Protein AF-Q02820-F1 (afdb_monomer_lite)

Organism: Saccharomyces cerevisiae (strain ATCC 204508 / S288c) (NCBI:txid559292)

Secondary structure (DSSP, 8-state):
--PPPPPSS-TTHHHHHHHHHHHHHHHHHHHHTTPPTT-SHHHHHHHHHHHT-

Structure (mmCIF, N/CA/C/O backbone):
data_AF-Q02820-F1
#
_entry.id   AF-Q02820-F1
#
loop_
_atom_site.group_PDB
_atom_site.id
_atom_site.type_symbol
_atom_site.label_atom_id
_atom_site.label_alt_id
_atom_site.label_comp_id
_atom_site.label_asym_id
_atom_site.label_entity_id
_atom_site.label_seq_id
_atom_site.pdbx_PDB_ins_code
_atom_site.Cartn_x
_atom_site.Cartn_y
_atom_site.Cartn_z
_atom_site.occupancy
_atom_site.B_iso_or_equiv
_atom_site.auth_seq_id
_atom_site.auth_comp_id
_atom_site.auth_asym_id
_atom_site.auth_atom_id
_atom_site.pdbx_PDB_model_num
ATOM 1 N N . MET A 1 1 ? 32.586 4.227 -12.599 1.00 53.34 1 MET A N 1
ATOM 2 C CA . MET A 1 1 ? 31.377 5.059 -12.785 1.00 53.34 1 MET A CA 1
ATOM 3 C C . MET A 1 1 ? 30.164 4.173 -12.562 1.00 53.34 1 MET A C 1
ATOM 5 O O . MET A 1 1 ? 30.039 3.176 -13.258 1.00 53.34 1 MET A O 1
ATOM 9 N N . VAL A 1 2 ? 29.352 4.443 -11.538 1.00 72.88 2 VAL A N 1
ATOM 10 C CA . VAL A 1 2 ? 28.127 3.663 -11.293 1.00 72.88 2 VAL A CA 1
ATOM 11 C C . VAL A 1 2 ? 27.140 4.031 -12.395 1.00 72.88 2 VAL A C 1
ATOM 13 O O . VAL A 1 2 ? 26.771 5.197 -12.520 1.00 72.88 2 VAL A O 1
ATOM 16 N N . GLN A 1 3 ? 26.777 3.068 -13.242 1.00 77.00 3 GLN A N 1
ATOM 17 C CA . GLN A 1 3 ? 25.724 3.272 -14.229 1.00 77.00 3 GLN A CA 1
ATOM 18 C C . GLN A 1 3 ? 24.405 3.383 -13.466 1.00 77.00 3 GLN A C 1
ATOM 20 O O . GLN A 1 3 ? 23.999 2.440 -12.789 1.00 77.00 3 GLN A O 1
ATOM 25 N N . TYR A 1 4 ? 23.753 4.541 -13.541 1.00 75.12 4 TYR A N 1
ATOM 26 C CA . TYR A 1 4 ? 22.379 4.650 -13.072 1.00 75.12 4 TYR A CA 1
ATOM 27 C C . TYR A 1 4 ? 21.527 3.735 -13.944 1.00 75.12 4 TYR A C 1
ATOM 29 O O . TYR A 1 4 ? 21.555 3.855 -15.171 1.00 75.12 4 TYR A O 1
ATOM 37 N N . ALA A 1 5 ? 20.807 2.805 -13.316 1.00 77.69 5 ALA A N 1
ATOM 38 C CA . ALA A 1 5 ? 19.828 2.011 -14.034 1.00 77.69 5 ALA A CA 1
ATOM 39 C C . ALA A 1 5 ? 18.843 2.974 -14.725 1.00 77.69 5 ALA A C 1
ATOM 41 O O . ALA A 1 5 ? 18.392 3.932 -14.083 1.00 77.69 5 ALA A O 1
ATOM 42 N N . PRO A 1 6 ? 18.537 2.777 -16.018 1.00 80.50 6 PRO A N 1
ATOM 43 C CA . PRO A 1 6 ? 17.504 3.565 -16.672 1.00 80.50 6 PRO A CA 1
ATOM 44 C C . PRO A 1 6 ? 16.186 3.382 -15.912 1.00 80.50 6 PRO A C 1
ATOM 46 O O . PRO A 1 6 ? 15.889 2.281 -15.450 1.00 80.50 6 PRO A O 1
ATOM 49 N N . PHE A 1 7 ? 15.411 4.461 -15.763 1.00 77.44 7 PHE A N 1
ATOM 50 C CA . PHE A 1 7 ? 14.069 4.381 -15.181 1.00 77.44 7 PHE A CA 1
ATOM 51 C C . PHE A 1 7 ? 13.251 3.339 -15.958 1.00 77.44 7 PHE A C 1
ATOM 53 O O . PHE A 1 7 ? 13.227 3.394 -17.189 1.00 77.44 7 PHE A O 1
ATOM 60 N N . LEU A 1 8 ? 12.615 2.392 -15.262 1.00 78.50 8 LEU A N 1
ATOM 61 C CA . LEU A 1 8 ? 11.912 1.282 -15.916 1.00 78.50 8 LEU A CA 1
ATOM 62 C C . LEU A 1 8 ? 10.621 1.762 -16.585 1.00 78.50 8 LEU A C 1
ATOM 64 O O . LEU A 1 8 ? 10.336 1.384 -17.718 1.00 78.50 8 LEU A O 1
ATOM 68 N N . LEU A 1 9 ? 9.838 2.578 -15.879 1.00 80.31 9 LEU A N 1
ATOM 69 C CA . LEU A 1 9 ? 8.565 3.126 -16.353 1.00 80.31 9 LEU A CA 1
ATOM 70 C C . LEU A 1 9 ? 8.637 4.646 -16.536 1.00 80.31 9 LEU A C 1
ATOM 72 O O . LEU A 1 9 ? 7.861 5.215 -17.301 1.00 80.31 9 LEU A O 1
ATOM 76 N N . GLY A 1 10 ? 9.566 5.307 -15.839 1.00 83.88 10 GLY A N 1
ATOM 77 C CA . GLY A 1 10 ? 9.774 6.750 -15.912 1.00 83.88 10 GLY A CA 1
ATOM 78 C C . GLY A 1 10 ? 10.168 7.363 -14.569 1.00 83.88 10 GLY A C 1
ATOM 79 O O . GLY A 1 10 ? 9.918 6.818 -13.498 1.00 83.88 10 GLY A O 1
ATOM 80 N N . LYS A 1 11 ? 10.769 8.556 -14.612 1.00 83.81 11 LYS A N 1
ATOM 81 C CA . LYS A 1 11 ? 11.352 9.226 -13.433 1.00 83.81 11 LYS A CA 1
ATOM 82 C C . LYS A 1 11 ? 10.371 9.445 -12.271 1.00 83.81 11 LYS A C 1
ATOM 84 O O . LYS A 1 11 ? 10.785 9.436 -11.117 1.00 83.81 11 LYS A O 1
A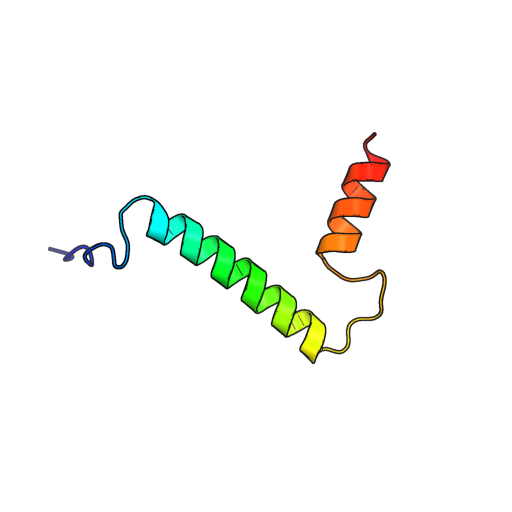TOM 89 N N . PHE A 1 12 ? 9.090 9.656 -12.571 1.00 88.00 12 PHE A N 1
ATOM 90 C CA . PHE A 1 12 ? 8.041 9.878 -11.567 1.00 88.00 12 PHE A CA 1
ATOM 91 C C . PHE A 1 12 ? 7.188 8.637 -11.301 1.00 88.00 12 PHE A C 1
ATOM 93 O O . PHE A 1 12 ? 6.715 8.441 -10.182 1.00 88.00 12 PHE A O 1
ATOM 100 N N . SER A 1 13 ? 7.005 7.789 -12.311 1.00 89.56 13 SER A N 1
ATOM 101 C CA . SER A 1 13 ? 6.248 6.548 -12.175 1.00 89.56 13 SER A CA 1
ATOM 102 C C . SER A 1 13 ? 6.994 5.515 -11.344 1.00 89.56 13 SER A C 1
ATOM 104 O O . SER A 1 13 ? 6.345 4.800 -10.595 1.00 89.56 13 SER A O 1
ATOM 106 N N . ASP A 1 14 ? 8.326 5.450 -11.425 1.00 89.25 14 ASP A N 1
ATOM 107 C CA . ASP A 1 14 ? 9.114 4.456 -10.690 1.00 89.25 14 ASP A CA 1
ATOM 108 C C . ASP A 1 14 ? 8.932 4.599 -9.163 1.00 89.25 14 ASP A C 1
ATOM 110 O O . ASP A 1 14 ? 8.556 3.612 -8.526 1.00 89.25 14 ASP A O 1
ATOM 114 N N . PRO A 1 15 ? 9.083 5.795 -8.549 1.00 91.56 15 PRO A N 1
ATOM 115 C CA . PRO A 1 15 ? 8.796 5.975 -7.125 1.00 91.56 15 PRO A CA 1
ATOM 116 C C . PRO A 1 15 ? 7.333 5.711 -6.759 1.00 91.56 15 PRO A C 1
ATOM 118 O O . PRO A 1 15 ? 7.060 5.091 -5.732 1.00 91.56 15 PRO A O 1
ATOM 121 N N . LEU A 1 16 ? 6.386 6.162 -7.590 1.00 94.56 16 LEU A N 1
ATOM 122 C CA . LEU A 1 16 ? 4.960 5.951 -7.338 1.00 94.56 16 LEU A CA 1
ATOM 123 C C . LEU A 1 16 ? 4.625 4.457 -7.337 1.00 94.56 16 LEU A C 1
ATOM 125 O O . LEU A 1 16 ? 3.997 3.967 -6.401 1.00 94.56 16 LEU A O 1
ATOM 129 N N . LEU A 1 17 ? 5.102 3.722 -8.342 1.00 93.62 17 LEU A N 1
ATOM 130 C CA . LEU A 1 17 ? 4.918 2.281 -8.445 1.00 93.62 17 LEU A CA 1
ATOM 131 C C . LEU A 1 17 ? 5.595 1.562 -7.277 1.00 93.62 17 LEU A C 1
ATOM 133 O O . LEU A 1 17 ? 4.982 0.684 -6.680 1.00 93.62 17 LEU A O 1
ATOM 137 N N . ALA A 1 18 ? 6.817 1.952 -6.908 1.00 93.44 18 ALA A N 1
ATOM 138 C CA . ALA A 1 18 ? 7.519 1.371 -5.767 1.00 93.44 18 ALA A CA 1
ATOM 139 C C . ALA A 1 18 ? 6.711 1.521 -4.466 1.00 93.44 18 ALA A C 1
ATOM 141 O O . ALA A 1 18 ? 6.560 0.550 -3.721 1.00 93.44 18 ALA A O 1
ATOM 142 N N . ILE A 1 19 ? 6.125 2.700 -4.225 1.00 95.94 19 ILE A N 1
ATOM 143 C CA . ILE A 1 19 ? 5.243 2.934 -3.074 1.00 95.94 19 ILE A CA 1
ATOM 144 C C . ILE A 1 19 ? 3.996 2.046 -3.167 1.00 95.94 19 ILE A C 1
ATOM 146 O O . ILE A 1 19 ? 3.657 1.376 -2.192 1.00 95.94 19 ILE A O 1
ATOM 150 N N . MET A 1 20 ? 3.337 1.983 -4.330 1.00 95.88 20 MET A N 1
ATOM 151 C CA . MET A 1 20 ? 2.140 1.153 -4.507 1.00 95.88 20 MET A CA 1
ATOM 152 C C . MET A 1 20 ? 2.424 -0.338 -4.294 1.00 95.88 20 MET A C 1
ATOM 154 O O . MET A 1 20 ? 1.658 -1.010 -3.605 1.00 95.88 20 MET A O 1
ATOM 158 N N . VAL A 1 21 ? 3.530 -0.851 -4.835 1.00 96.12 21 VAL A N 1
ATOM 159 C CA . VAL A 1 21 ? 3.969 -2.242 -4.649 1.00 96.12 21 VAL A CA 1
ATOM 160 C C . VAL A 1 21 ? 4.286 -2.508 -3.178 1.00 96.12 21 VAL A C 1
ATOM 162 O O . VAL A 1 21 ? 3.869 -3.536 -2.642 1.00 96.12 21 VAL A O 1
ATOM 165 N N . GLY A 1 22 ? 4.939 -1.566 -2.493 1.00 96.12 22 GLY A N 1
ATOM 166 C CA . GLY A 1 22 ? 5.167 -1.622 -1.049 1.00 96.12 22 GLY A CA 1
ATOM 167 C C . GLY A 1 22 ? 3.859 -1.733 -0.261 1.00 96.12 22 GLY A C 1
ATOM 168 O O . GLY A 1 22 ? 3.675 -2.683 0.500 1.00 96.12 22 GLY A O 1
ATOM 169 N N . CYS A 1 23 ? 2.906 -0.832 -0.502 1.00 95.25 23 CYS A N 1
ATOM 170 C CA . CYS A 1 23 ? 1.594 -0.869 0.148 1.00 95.25 23 CYS A CA 1
ATOM 171 C C . CYS A 1 23 ? 0.835 -2.173 -0.142 1.00 95.25 23 CYS A C 1
ATOM 173 O O . CYS A 1 23 ? 0.287 -2.787 0.776 1.00 95.25 23 CYS A O 1
ATOM 175 N N . LEU A 1 24 ? 0.829 -2.626 -1.398 1.00 95.44 24 LEU A N 1
ATOM 176 C CA . LEU A 1 24 ? 0.129 -3.842 -1.804 1.00 95.44 24 LEU A CA 1
ATOM 177 C C . LEU A 1 24 ? 0.753 -5.094 -1.180 1.00 95.44 24 LEU A C 1
ATOM 179 O O . LEU A 1 24 ? 0.030 -5.957 -0.686 1.00 95.44 24 LEU A O 1
ATOM 183 N N . SER A 1 25 ? 2.085 -5.189 -1.167 1.00 95.88 25 SER A N 1
ATOM 184 C CA . SER A 1 25 ? 2.797 -6.313 -0.550 1.00 95.88 25 SER A CA 1
ATOM 185 C C . SER A 1 25 ? 2.478 -6.432 0.940 1.00 95.88 25 SER A C 1
ATOM 187 O O . SER A 1 25 ? 2.209 -7.534 1.422 1.00 95.88 25 SER A O 1
ATOM 189 N N . TYR A 1 26 ? 2.400 -5.299 1.644 1.00 94.12 26 TYR A N 1
ATOM 190 C CA . TYR A 1 26 ? 1.996 -5.274 3.041 1.00 94.12 26 TYR A CA 1
ATOM 191 C C . TYR A 1 26 ? 0.533 -5.704 3.217 1.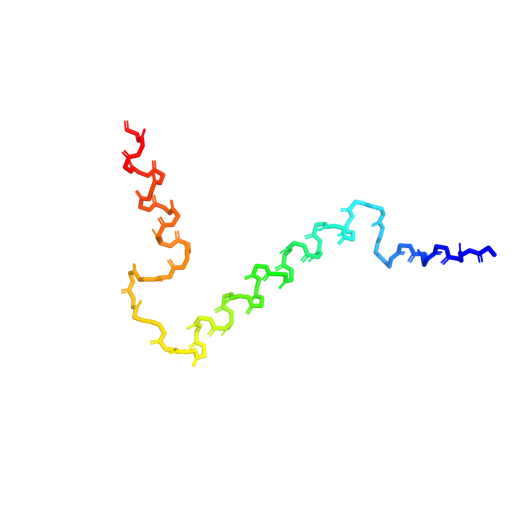00 94.12 26 TYR A C 1
ATOM 193 O O . TYR A 1 26 ? 0.237 -6.541 4.063 1.00 94.12 26 TYR A O 1
ATOM 201 N N . TYR A 1 27 ? -0.380 -5.226 2.369 1.00 92.81 27 TYR A N 1
ATOM 202 C CA . TYR A 1 27 ? -1.784 -5.647 2.414 1.00 92.81 27 TYR A CA 1
ATOM 203 C C . TYR A 1 27 ? -1.950 -7.164 2.205 1.00 92.81 27 TYR A C 1
ATOM 205 O O . TYR A 1 27 ? -2.698 -7.833 2.922 1.00 92.81 27 TYR A O 1
ATOM 213 N N . VAL A 1 28 ? -1.206 -7.737 1.254 1.00 93.94 28 VAL A N 1
ATOM 214 C CA . VAL A 1 28 ? -1.189 -9.187 1.014 1.00 93.94 28 VAL A CA 1
ATOM 215 C C . VAL A 1 28 ? -0.604 -9.940 2.210 1.00 93.94 28 VAL A C 1
ATOM 217 O O . VAL A 1 28 ? -1.140 -10.987 2.576 1.00 93.94 28 VAL A O 1
ATOM 220 N N . TYR A 1 29 ? 0.460 -9.422 2.828 1.00 94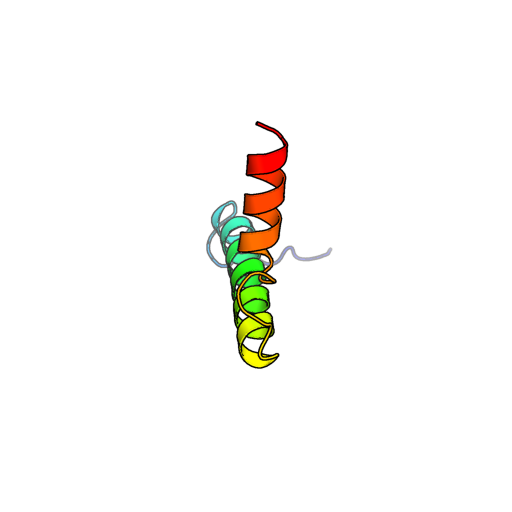.62 29 TYR A N 1
ATOM 221 C CA . TYR A 1 29 ? 1.025 -9.973 4.060 1.00 94.62 29 TYR A CA 1
ATOM 222 C C . TYR A 1 29 ? -0.035 -10.042 5.166 1.00 94.62 29 TYR A C 1
ATOM 224 O O . TYR A 1 29 ? -0.284 -11.112 5.715 1.00 94.62 29 TYR A O 1
ATOM 232 N N . GLU A 1 30 ? -0.751 -8.948 5.425 1.00 92.88 30 GLU A N 1
ATOM 233 C CA . GLU A 1 30 ? -1.796 -8.924 6.452 1.00 92.88 30 GLU A CA 1
ATOM 234 C C . GLU A 1 30 ? -2.909 -9.947 6.203 1.00 92.88 30 GLU A C 1
ATOM 236 O O . GLU A 1 30 ? -3.362 -10.617 7.135 1.00 92.88 30 GLU A O 1
ATOM 241 N N . ARG A 1 31 ? -3.327 -10.086 4.938 1.00 89.69 31 ARG A N 1
ATOM 242 C CA . ARG A 1 31 ? -4.340 -11.064 4.531 1.00 89.69 31 ARG A CA 1
ATOM 243 C C . ARG A 1 31 ? -3.859 -12.500 4.745 1.00 89.69 31 ARG A C 1
ATOM 245 O O . ARG A 1 31 ? -4.644 -13.338 5.177 1.00 89.69 31 ARG A O 1
ATOM 252 N N . LYS A 1 32 ? -2.585 -12.789 4.456 1.00 93.25 32 LYS A N 1
ATOM 253 C CA . LYS A 1 32 ? -1.984 -14.120 4.655 1.00 93.25 32 LYS A CA 1
ATOM 254 C C . LYS A 1 32 ? -1.808 -14.471 6.129 1.00 93.25 32 LYS A C 1
ATOM 256 O O . LYS A 1 32 ? -1.997 -15.625 6.493 1.00 93.25 32 LYS A O 1
ATOM 261 N N . MET A 1 33 ? -1.482 -13.491 6.967 1.00 92.69 33 MET A N 1
ATOM 262 C CA . MET A 1 33 ? -1.332 -13.686 8.411 1.00 92.69 33 MET A CA 1
ATOM 263 C C . MET A 1 33 ? -2.670 -13.851 9.145 1.00 92.69 33 MET A C 1
ATOM 265 O O . MET A 1 33 ? -2.662 -1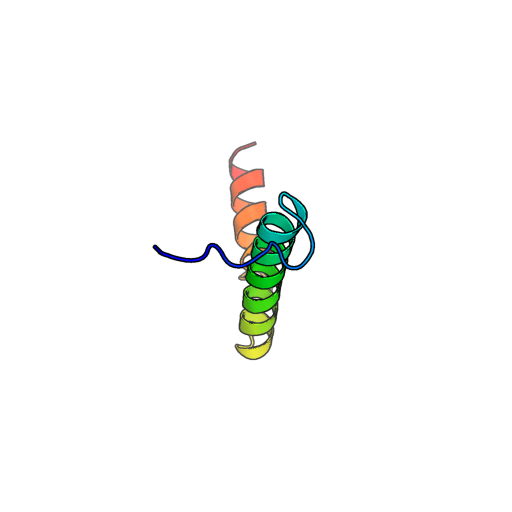4.077 10.352 1.00 92.69 33 MET A O 1
ATOM 269 N N . GLY A 1 34 ? -3.810 -13.728 8.455 1.00 89.19 34 GLY A N 1
ATOM 270 C CA . GLY A 1 34 ? -5.125 -13.851 9.084 1.00 89.19 34 GLY A CA 1
ATOM 271 C C . GLY A 1 34 ? -5.351 -12.797 10.168 1.00 89.19 34 GLY A C 1
ATOM 272 O O . GLY A 1 34 ? -5.959 -13.093 11.196 1.00 89.19 34 GLY A O 1
ATOM 273 N N . ARG A 1 35 ? -4.818 -11.581 9.971 1.00 84.81 35 ARG A N 1
ATOM 274 C CA . ARG A 1 35 ? -4.956 -10.489 10.939 1.00 84.81 35 ARG A CA 1
ATOM 275 C C . ARG A 1 35 ? -6.450 -10.257 11.231 1.00 84.81 35 ARG A C 1
ATOM 277 O O . ARG A 1 35 ? -7.224 -10.172 10.277 1.00 84.81 35 ARG A O 1
ATOM 284 N N . PRO A 1 36 ? -6.871 -10.174 12.508 1.00 87.62 36 PRO A N 1
ATOM 285 C CA . PRO A 1 36 ? -8.272 -9.940 12.836 1.00 87.62 36 PRO A CA 1
ATOM 286 C C . PRO A 1 36 ? -8.787 -8.640 12.211 1.00 87.62 36 PRO A C 1
ATOM 288 O O . PRO A 1 36 ? -8.059 -7.647 12.129 1.00 87.62 36 PRO A O 1
ATOM 291 N N . GLN A 1 37 ? -10.062 -8.649 11.814 1.00 84.88 37 GLN A N 1
ATOM 292 C CA . GLN A 1 37 ? -10.763 -7.450 11.349 1.00 84.88 37 GLN A CA 1
ATOM 293 C C . GLN A 1 37 ? -10.674 -6.345 12.421 1.00 84.88 37 GLN A C 1
ATOM 295 O O . GLN A 1 37 ? -10.699 -6.631 13.622 1.00 84.88 37 GLN A O 1
ATOM 300 N N . GLY A 1 38 ? -10.508 -5.089 12.009 1.00 84.94 38 GLY A N 1
ATOM 301 C CA . GLY A 1 38 ? -10.260 -3.947 12.898 1.00 84.94 38 GLY A CA 1
ATOM 302 C C . GLY A 1 38 ? -8.785 -3.704 13.253 1.00 84.94 38 GLY A C 1
ATOM 303 O O . GLY A 1 38 ? -8.459 -2.644 13.790 1.00 84.94 38 GLY A O 1
ATOM 304 N N . HIS A 1 39 ? -7.883 -4.652 12.975 1.00 89.00 39 HIS A N 1
ATOM 305 C CA . HIS A 1 39 ? -6.444 -4.512 13.235 1.00 89.00 39 HIS A CA 1
ATOM 306 C C . HIS A 1 39 ? -5.620 -4.334 11.964 1.00 89.00 39 HIS A C 1
ATOM 308 O O . HIS A 1 39 ? -4.388 -4.417 12.026 1.00 89.00 39 HIS A O 1
ATOM 314 N N . HIS A 1 40 ? -6.254 -4.087 10.819 1.00 92.62 40 HIS A N 1
ATOM 315 C CA . HIS A 1 40 ? -5.501 -3.809 9.613 1.00 92.62 40 HIS A CA 1
ATOM 316 C C . HIS A 1 40 ? -4.840 -2.439 9.664 1.00 92.62 40 HIS A C 1
ATOM 318 O O . HIS A 1 40 ? -5.357 -1.501 10.271 1.00 92.62 40 HIS A O 1
ATOM 324 N N . LEU A 1 41 ? -3.695 -2.286 8.993 1.00 91.75 41 LEU A N 1
ATOM 325 C CA . LEU A 1 41 ? -2.944 -1.031 9.058 1.00 91.75 41 LEU A CA 1
ATOM 326 C C . LEU A 1 41 ? -3.790 0.160 8.590 1.00 91.75 41 LEU A C 1
ATOM 328 O O . LEU A 1 41 ? -3.753 1.214 9.218 1.00 91.75 41 LEU A O 1
ATOM 332 N N . HIS A 1 42 ? -4.594 -0.018 7.540 1.00 91.25 42 HIS A N 1
ATOM 333 C CA . HIS A 1 42 ? -5.486 1.030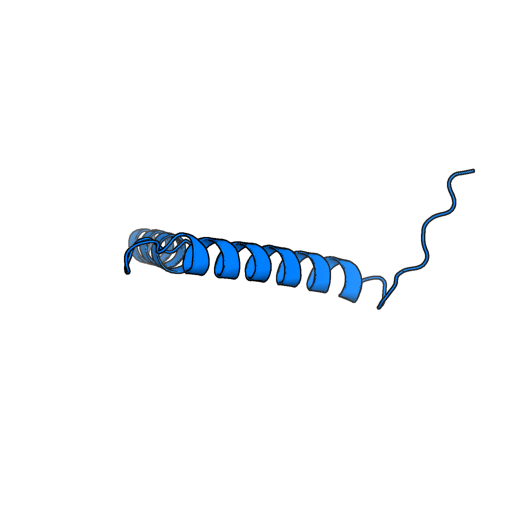 7.045 1.00 91.25 42 HIS A CA 1
ATOM 334 C C . HIS A 1 42 ? -6.573 1.422 8.064 1.00 91.25 42 HIS A C 1
ATOM 336 O O . HIS A 1 42 ? -6.891 2.603 8.185 1.00 91.25 42 HIS A O 1
ATOM 342 N N . GLU A 1 43 ? -7.097 0.468 8.838 1.00 92.56 43 GLU A N 1
ATOM 343 C CA . GLU A 1 43 ? -8.088 0.719 9.895 1.00 92.56 43 GLU A CA 1
ATOM 344 C C . GLU A 1 43 ? -7.451 1.451 11.075 1.00 92.56 43 GLU A C 1
ATOM 346 O O . GLU A 1 43 ? -8.024 2.407 11.590 1.00 92.56 43 GLU A O 1
ATOM 351 N N . LEU A 1 44 ? -6.230 1.067 11.458 1.00 93.75 44 LEU A N 1
ATOM 352 C CA . LEU A 1 44 ? -5.471 1.734 12.518 1.00 93.75 44 LEU A CA 1
ATOM 353 C C . LEU A 1 44 ? -5.100 3.174 12.139 1.00 93.75 44 LEU A C 1
ATOM 355 O O . LEU A 1 44 ? -5.177 4.076 12.975 1.00 93.75 44 LEU A O 1
ATOM 359 N N . ILE A 1 45 ? -4.711 3.400 10.880 1.00 94.12 45 ILE A N 1
ATOM 360 C CA . ILE A 1 45 ? -4.440 4.742 10.352 1.00 94.12 45 ILE A CA 1
ATOM 361 C C . ILE A 1 45 ? -5.720 5.575 10.362 1.00 94.12 45 ILE A C 1
ATOM 363 O O . ILE A 1 45 ? -5.690 6.705 10.846 1.00 94.12 45 ILE A O 1
ATOM 367 N N . LYS A 1 46 ? -6.835 5.018 9.873 1.00 94.62 46 LYS A N 1
ATOM 368 C CA . LYS A 1 46 ? -8.132 5.699 9.872 1.00 94.62 46 LYS A CA 1
ATOM 369 C C . LYS A 1 46 ? -8.579 6.046 11.291 1.00 94.62 46 LYS A C 1
ATOM 371 O O . LYS A 1 46 ? -8.890 7.199 11.544 1.00 94.62 46 LYS A O 1
ATOM 376 N N . LYS A 1 47 ? -8.504 5.098 12.229 1.00 94.19 47 LYS A N 1
ATOM 377 C CA . LYS A 1 47 ? -8.818 5.326 13.644 1.00 94.19 47 LYS A CA 1
ATOM 378 C C . LYS A 1 47 ? -8.006 6.485 14.218 1.00 94.19 47 LYS A C 1
ATOM 380 O O . LYS A 1 47 ? -8.569 7.394 14.804 1.00 94.19 47 LYS A O 1
ATOM 385 N N . ARG A 1 48 ? -6.689 6.502 13.984 1.00 94.94 48 ARG A N 1
ATOM 386 C CA . ARG A 1 48 ? -5.821 7.602 14.431 1.00 94.94 48 ARG A CA 1
ATOM 387 C C . ARG A 1 48 ? -6.162 8.935 13.761 1.00 94.94 48 ARG A C 1
ATOM 389 O O . ARG A 1 48 ? -5.967 9.982 14.368 1.00 94.94 48 ARG A O 1
ATOM 396 N N . TRP A 1 49 ? -6.565 8.911 12.495 1.00 96.06 49 TRP A N 1
ATOM 397 C CA . TRP A 1 49 ? -6.979 10.112 11.779 1.00 96.06 49 TRP A CA 1
ATOM 398 C C . TRP A 1 49 ? -8.274 10.681 12.358 1.00 96.06 49 TRP A C 1
ATOM 400 O O . TRP A 1 49 ? -8.341 11.880 12.613 1.00 96.06 49 TRP A O 1
ATOM 410 N N . ASP A 1 50 ? -9.249 9.812 12.616 1.00 95.69 50 ASP A N 1
ATOM 411 C CA . ASP A 1 50 ? -10.535 10.166 13.210 1.00 95.69 50 ASP A CA 1
ATOM 412 C C . ASP A 1 50 ? -10.363 10.654 14.662 1.00 95.69 50 ASP A C 1
ATOM 414 O O . ASP A 1 50 ? -10.929 11.681 15.008 1.00 95.69 50 ASP A O 1
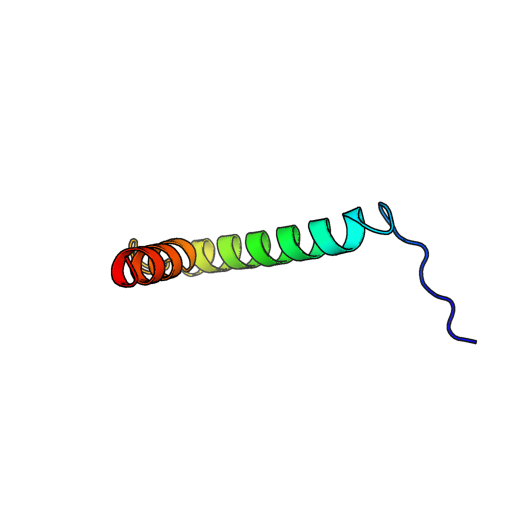ATOM 418 N N . ASP A 1 51 ? -9.500 10.019 15.468 1.00 94.19 51 ASP A N 1
ATOM 419 C CA . ASP A 1 51 ? -9.176 10.446 16.846 1.00 94.19 51 ASP A CA 1
ATOM 420 C C . ASP A 1 51 ? -8.494 11.831 16.916 1.00 94.19 51 ASP A C 1
ATOM 422 O O . ASP A 1 51 ? -8.455 12.453 17.978 1.00 94.19 51 ASP A O 1
ATOM 426 N N . ARG A 1 52 ? -7.890 12.307 15.816 1.00 91.75 52 ARG A N 1
ATOM 427 C CA . ARG A 1 52 ? -7.261 13.640 15.747 1.00 91.75 52 ARG A CA 1
ATOM 428 C C . ARG A 1 52 ? -8.214 14.751 15.310 1.00 91.75 52 ARG A C 1
ATOM 430 O O . ARG A 1 52 ? -7.791 15.909 15.325 1.00 91.75 52 ARG A O 1
ATOM 437 N N . LYS A 1 53 ? -9.420 14.414 14.864 1.00 79.69 53 LYS A N 1
ATOM 438 C CA . LYS A 1 53 ? -10.436 15.377 14.442 1.00 79.69 53 LYS A CA 1
ATOM 439 C C . LYS A 1 53 ? -11.326 15.761 15.619 1.00 79.69 53 LYS A C 1
ATOM 441 O O . LYS A 1 53 ? -11.690 16.955 15.669 1.00 79.69 53 LYS A O 1
#

Foldseek 3Di:
DDDDDPQPVDPVVSVVVVVVCVVVVLVVVCVVVCPDPCPDPVNVVVVVVVVVD

pLDDT: mean 88.92, std 8.06, range [53.34, 96.12]

Radius of gyration: 16.57 Å; chains: 1; bounding box: 42×30×34 Å

Sequence (53 aa):
MVQYAPFLLGKFSDPLLAIMVGCLSYYVYERKMGRPQGHHLHELIKKRWDDRK

InterPro domains:
  IPR024242 Non-classical export protein 1 [PF11654] (7-50)
  IPR024242 Non-classical export protein 1 [PTHR28011] (3-53)

GO terms:
  GO:0009306 protein secretion (P, IGI)
  GO:0005829 cytosol (C, HDA)